Protein AF-A0A7R9RPK6-F1 (afdb_monomer)

Nearest PDB structures (foldseek):
  8jli-assembly1_B  TM=3.692E-01  e=3.970E-01  Homo sapiens
  8jle-assembly1_A  TM=3.341E-01  e=2.796E+00  Homo sapiens
  3ult-assembly2_B  TM=1.391E-01  e=3.720E-01  Lolium perenne

Mean predicted aligned error: 6.79 Å

Sequence (74 aa):
HHWRTGKCWTDDIQSLHNSVHHWRTGKCWTDDIQSLHNYVHRWRTGTCWTDDIQSLHNSVHHWRTGKCWTDDIQ

Organism: NCBI:txid509924

pLDDT: mean 72.15, std 6.6, range [47.41, 82.5]

Radius of gyration: 11.47 Å; Cα contacts (8 Å, |Δi|>4): 195; chains: 1; bounding box: 24×23×27 Å

Structure (mmCIF, N/CA/C/O backbone):
data_AF-A0A7R9RPK6-F1
#
_entry.id   AF-A0A7R9RPK6-F1
#
loop_
_atom_site.group_PDB
_atom_site.id
_atom_site.type_symbol
_atom_site.label_atom_id
_atom_site.label_alt_id
_atom_site.label_comp_id
_atom_site.label_asym_id
_atom_site.label_entity_id
_atom_site.label_seq_id
_atom_site.pdbx_PDB_ins_code
_atom_site.Cartn_x
_atom_site.Cartn_y
_atom_site.Cartn_z
_atom_site.occupancy
_atom_site.B_iso_or_equiv
_atom_site.auth_seq_id
_atom_site.auth_comp_id
_atom_site.auth_asym_id
_atom_site.auth_atom_id
_atom_site.pdbx_PDB_model_num
ATOM 1 N N . HIS A 1 1 ? 11.667 4.562 -10.426 1.00 59.41 1 HIS A N 1
ATOM 2 C CA . HIS A 1 1 ? 11.242 3.158 -10.223 1.00 59.41 1 HIS A CA 1
ATOM 3 C C . HIS A 1 1 ? 9.735 3.013 -10.415 1.00 59.41 1 HIS A C 1
ATOM 5 O O . HIS A 1 1 ? 8.988 3.875 -9.956 1.00 59.41 1 HIS A O 1
ATOM 11 N N . HIS A 1 2 ? 9.304 1.968 -11.128 1.00 68.06 2 HIS A N 1
ATOM 12 C CA . HIS A 1 2 ? 7.897 1.607 -11.327 1.00 68.06 2 HIS A CA 1
ATOM 13 C C . HIS A 1 2 ? 7.609 0.313 -10.567 1.00 68.06 2 HIS A C 1
ATOM 15 O O . HIS A 1 2 ? 8.215 -0.711 -10.869 1.00 68.06 2 HIS A O 1
ATOM 21 N N . TRP A 1 3 ? 6.676 0.359 -9.621 1.00 68.06 3 TRP A N 1
ATOM 22 C CA . TRP A 1 3 ? 6.255 -0.804 -8.847 1.00 68.06 3 TRP A CA 1
ATOM 23 C C . TRP A 1 3 ? 4.863 -1.241 -9.284 1.00 68.06 3 TRP A C 1
ATOM 25 O O . TRP A 1 3 ? 3.934 -0.428 -9.364 1.00 68.06 3 TRP A O 1
ATOM 35 N N . ARG A 1 4 ? 4.720 -2.532 -9.596 1.00 75.31 4 ARG A N 1
ATOM 36 C CA . ARG A 1 4 ? 3.434 -3.131 -9.946 1.00 75.31 4 ARG A CA 1
ATOM 37 C C . ARG A 1 4 ? 3.220 -4.408 -9.150 1.00 75.31 4 ARG A C 1
ATOM 39 O O . ARG A 1 4 ? 3.948 -5.374 -9.339 1.00 75.31 4 ARG A O 1
ATOM 46 N N . THR A 1 5 ? 2.177 -4.418 -8.334 1.00 72.19 5 THR A N 1
ATOM 47 C CA . THR A 1 5 ? 1.832 -5.548 -7.463 1.00 72.19 5 THR A CA 1
ATOM 48 C C . THR A 1 5 ? 0.391 -5.984 -7.724 1.00 72.19 5 THR A C 1
ATOM 50 O O . THR A 1 5 ? -0.504 -5.159 -7.916 1.00 72.19 5 THR A O 1
ATOM 53 N N . GLY A 1 6 ? 0.152 -7.295 -7.806 1.00 75.94 6 GLY A N 1
ATOM 54 C CA . GLY A 1 6 ? -1.177 -7.857 -8.076 1.00 75.94 6 GLY A CA 1
ATOM 55 C C . GLY A 1 6 ? -2.053 -7.869 -6.824 1.00 75.9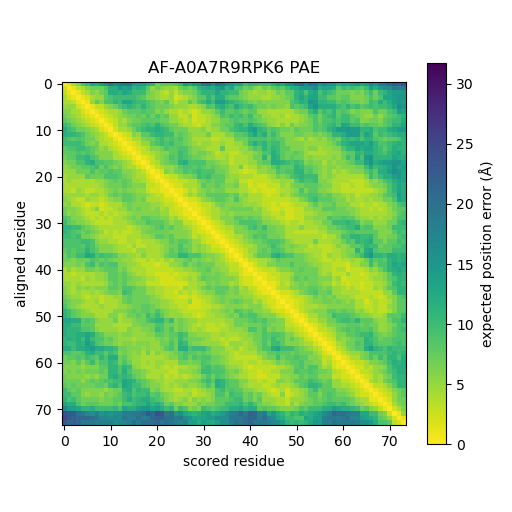4 6 GLY A C 1
ATOM 56 O O . GLY A 1 6 ? -3.020 -7.114 -6.727 1.00 75.94 6 GLY A O 1
ATOM 57 N N . LYS A 1 7 ? -1.681 -8.712 -5.862 1.00 78.00 7 LYS A N 1
ATOM 58 C CA . LYS A 1 7 ? -2.212 -8.721 -4.498 1.00 78.00 7 LYS A CA 1
ATOM 59 C C . LYS A 1 7 ? -1.043 -8.506 -3.540 1.00 78.00 7 LYS A C 1
ATOM 61 O O . LYS A 1 7 ? 0.010 -9.099 -3.756 1.00 78.00 7 LYS A O 1
ATOM 66 N N . CYS A 1 8 ? -1.222 -7.644 -2.553 1.00 73.50 8 CYS A N 1
ATOM 67 C CA . CYS A 1 8 ? -0.276 -7.418 -1.466 1.00 73.50 8 CYS A CA 1
ATOM 68 C C . CYS A 1 8 ? -1.014 -7.645 -0.151 1.00 73.50 8 CYS A C 1
ATOM 70 O O . CYS A 1 8 ? -2.165 -7.222 -0.031 1.00 73.50 8 CYS A O 1
ATOM 72 N N . TRP A 1 9 ? -0.357 -8.320 0.779 1.00 75.88 9 TRP A N 1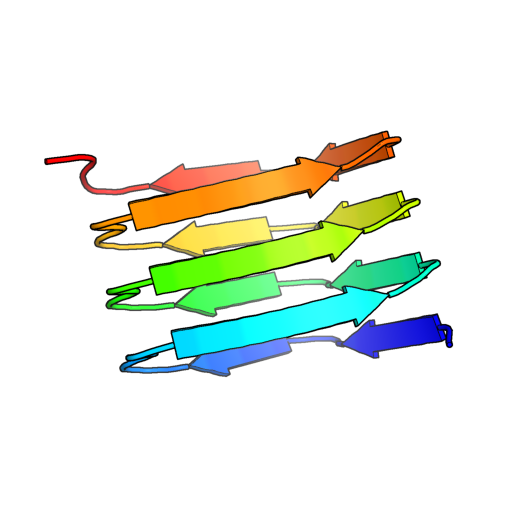
ATOM 73 C CA . TRP A 1 9 ? -0.866 -8.615 2.108 1.00 75.88 9 TRP A CA 1
ATOM 74 C C . TRP A 1 9 ? 0.285 -8.380 3.077 1.00 75.88 9 TRP A C 1
ATOM 76 O O . TRP A 1 9 ? 1.402 -8.820 2.792 1.00 75.88 9 TRP A O 1
ATOM 86 N N . THR A 1 10 ? 0.036 -7.620 4.132 1.00 69.81 10 THR A N 1
ATOM 87 C CA . THR A 1 10 ? 1.043 -7.272 5.138 1.00 69.81 10 THR A CA 1
ATOM 88 C 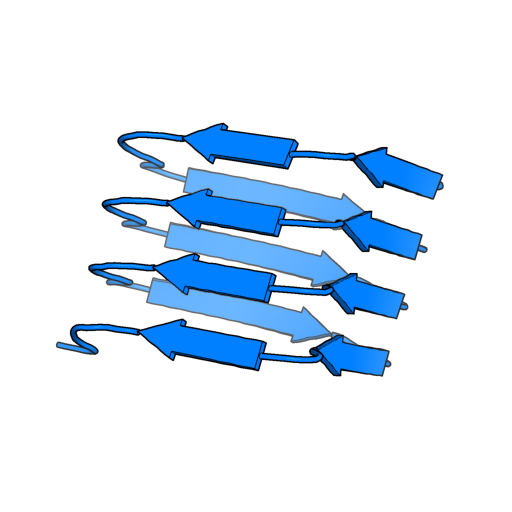C . THR A 1 10 ? 0.329 -7.236 6.474 1.00 69.81 10 THR A C 1
ATOM 90 O O . THR A 1 10 ? -0.661 -6.524 6.552 1.00 69.81 10 THR A O 1
ATOM 93 N N . ASP A 1 11 ? 0.805 -7.983 7.466 1.00 69.69 11 ASP A N 1
ATOM 94 C CA . ASP A 1 11 ? 0.238 -7.958 8.819 1.00 69.69 11 ASP A CA 1
ATOM 95 C C . ASP A 1 11 ? 0.585 -6.612 9.487 1.00 69.69 11 ASP A C 1
ATOM 97 O O . ASP A 1 11 ? -0.145 -5.638 9.333 1.00 69.69 11 ASP A O 1
ATOM 101 N N . ASP A 1 12 ? 1.787 -6.493 10.060 1.00 71.00 12 ASP A N 1
ATOM 102 C CA . ASP A 1 12 ? 2.212 -5.286 10.775 1.00 71.00 12 ASP A CA 1
ATOM 103 C C . ASP A 1 12 ? 3.320 -4.527 10.040 1.00 71.00 12 ASP A C 1
ATOM 105 O O . ASP A 1 12 ? 4.400 -5.055 9.742 1.00 71.00 12 ASP A O 1
ATOM 109 N N . ILE A 1 13 ? 3.099 -3.234 9.812 1.00 68.44 13 ILE A N 1
ATOM 110 C CA . ILE A 1 13 ? 4.112 -2.304 9.317 1.00 68.44 13 ILE A CA 1
ATOM 111 C C . ILE A 1 13 ? 4.456 -1.300 10.421 1.00 68.44 13 ILE A C 1
ATOM 113 O O . ILE A 1 13 ? 3.775 -0.293 10.611 1.00 68.44 13 ILE A O 1
ATOM 117 N N . GLN A 1 14 ? 5.588 -1.512 11.102 1.00 67.00 14 GLN A N 1
ATOM 118 C CA . GLN A 1 14 ? 6.114 -0.522 12.057 1.00 67.00 14 GLN A CA 1
ATOM 119 C C . GLN A 1 14 ? 6.501 0.797 11.375 1.00 67.00 14 GLN A C 1
ATOM 121 O O . GLN A 1 14 ? 6.157 1.888 11.828 1.00 67.00 14 GLN A O 1
ATOM 126 N N . SER A 1 15 ? 7.243 0.708 10.272 1.00 66.12 15 SER A N 1
ATOM 127 C CA . SER A 1 15 ? 7.560 1.870 9.450 1.00 66.12 15 SER A CA 1
ATOM 128 C C . SER A 1 15 ? 7.743 1.461 7.998 1.00 66.12 15 SER A C 1
ATOM 130 O O . SER A 1 15 ? 8.487 0.528 7.691 1.00 66.12 15 SER A O 1
ATOM 132 N N . LEU A 1 16 ? 7.068 2.159 7.087 1.00 66.12 16 LEU A N 1
ATOM 133 C CA . LEU A 1 16 ? 7.308 2.015 5.654 1.00 66.12 16 LEU A CA 1
ATOM 134 C C . LEU A 1 16 ? 7.678 3.370 5.069 1.00 66.12 16 LEU A C 1
ATOM 136 O O . LEU A 1 16 ? 6.822 4.239 4.902 1.00 66.12 16 LEU A O 1
ATOM 140 N N . HIS A 1 17 ? 8.964 3.513 4.741 1.00 69.38 17 HIS A N 1
ATOM 141 C CA . HIS A 1 17 ? 9.483 4.665 4.019 1.00 69.38 17 HIS A CA 1
ATOM 142 C C . HIS A 1 17 ? 9.789 4.284 2.571 1.00 69.38 17 HIS A C 1
ATOM 144 O O . HIS A 1 17 ? 10.695 3.489 2.317 1.00 69.38 17 HIS A O 1
ATOM 150 N N . ASN A 1 18 ? 9.048 4.837 1.609 1.00 66.69 18 ASN A N 1
ATOM 151 C CA . ASN A 1 18 ? 9.316 4.579 0.197 1.00 66.69 18 ASN A CA 1
ATOM 152 C C . ASN A 1 18 ? 9.194 5.838 -0.667 1.00 66.69 18 ASN A C 1
ATOM 154 O O . ASN A 1 18 ? 8.331 6.695 -0.467 1.00 66.69 18 ASN A O 1
ATOM 158 N N . SER A 1 19 ? 10.050 5.920 -1.685 1.00 74.94 19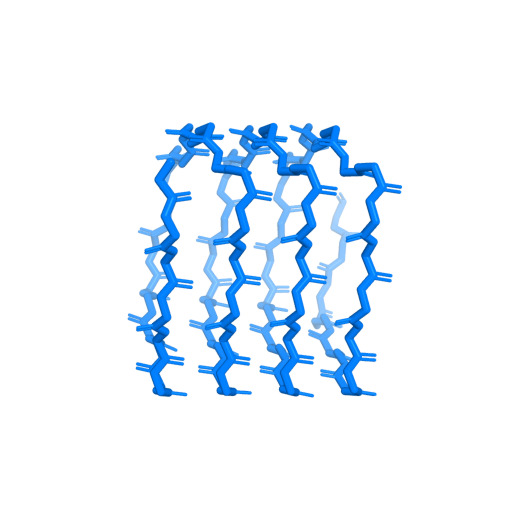 SER A N 1
ATOM 159 C CA . SER A 1 19 ? 9.985 6.955 -2.715 1.00 74.94 19 SER A CA 1
ATOM 160 C C . SER A 1 19 ? 9.818 6.298 -4.077 1.00 74.94 19 SER A C 1
ATOM 162 O O . SER A 1 19 ? 10.721 5.644 -4.607 1.00 74.94 19 SER A O 1
ATOM 164 N N . VAL A 1 20 ? 8.619 6.425 -4.644 1.00 69.25 20 VAL A N 1
ATOM 165 C CA . VAL A 1 20 ? 8.234 5.726 -5.870 1.00 69.25 20 VAL A CA 1
ATOM 166 C C . VAL A 1 20 ? 7.614 6.698 -6.861 1.00 69.25 20 VAL A C 1
ATOM 168 O O . VAL A 1 20 ? 6.620 7.360 -6.594 1.00 69.25 20 VAL A O 1
ATOM 171 N N . HIS A 1 21 ? 8.144 6.729 -8.083 1.00 76.06 21 HIS A N 1
ATOM 172 C CA . HIS A 1 21 ? 7.556 7.560 -9.136 1.00 76.06 21 HIS A CA 1
ATOM 173 C C . HIS A 1 21 ? 6.166 7.056 -9.543 1.00 76.06 21 HIS A C 1
ATOM 175 O O . HIS A 1 21 ? 5.234 7.839 -9.698 1.00 76.06 21 HIS A O 1
ATOM 181 N N . HIS A 1 22 ? 6.006 5.743 -9.707 1.00 75.88 22 HIS A N 1
ATOM 182 C CA . HIS A 1 22 ? 4.738 5.135 -10.094 1.00 75.88 22 HIS A CA 1
ATOM 183 C C . HIS A 1 22 ? 4.495 3.836 -9.331 1.00 75.88 22 HIS A C 1
ATOM 185 O O . HIS A 1 22 ? 5.220 2.858 -9.518 1.00 75.88 22 HIS A O 1
ATOM 191 N N . TRP A 1 23 ? 3.434 3.815 -8.534 1.00 75.50 23 TRP A N 1
ATOM 192 C CA . TRP A 1 23 ? 2.959 2.636 -7.825 1.00 75.50 23 TRP A CA 1
ATOM 193 C C . TRP A 1 23 ? 1.597 2.229 -8.382 1.00 75.50 23 TRP A C 1
ATOM 195 O O . TRP A 1 23 ? 0.659 3.028 -8.407 1.00 75.50 23 TRP A O 1
ATOM 205 N N . ARG A 1 24 ? 1.478 0.987 -8.865 1.00 79.12 24 ARG A N 1
ATOM 206 C CA . ARG A 1 24 ? 0.195 0.384 -9.230 1.00 79.12 24 ARG A CA 1
ATOM 207 C C . ARG A 1 24 ? -0.065 -0.926 -8.481 1.00 79.12 24 ARG A C 1
ATOM 209 O O . ARG A 1 24 ? 0.603 -1.915 -8.763 1.00 79.12 24 ARG A O 1
ATOM 216 N N . THR A 1 25 ? -1.091 -0.957 -7.635 1.00 77.69 25 THR A N 1
ATOM 217 C CA . THR A 1 25 ? -1.530 -2.165 -6.918 1.00 77.69 25 THR A CA 1
ATOM 218 C C . THR A 1 25 ? -2.938 -2.592 -7.337 1.00 77.69 25 THR A C 1
ATOM 220 O O . THR A 1 25 ? -3.811 -1.756 -7.570 1.00 77.69 25 THR A O 1
ATOM 223 N N . GLY A 1 26 ? -3.170 -3.900 -7.466 1.00 81.75 26 GLY A N 1
ATOM 224 C CA . GLY A 1 26 ? -4.501 -4.470 -7.691 1.00 81.75 26 GLY A CA 1
ATOM 225 C C . GLY A 1 26 ? -5.340 -4.477 -6.415 1.00 81.75 26 GLY A C 1
ATOM 226 O O . GLY A 1 26 ? -6.263 -3.676 -6.293 1.00 81.75 26 GLY A O 1
ATOM 227 N N . LYS A 1 27 ? -5.009 -5.358 -5.467 1.00 80.62 27 LYS A N 1
ATOM 228 C CA . LYS A 1 27 ? -5.584 -5.380 -4.114 1.00 80.62 27 LYS A CA 1
ATOM 229 C C . LYS A 1 27 ? -4.468 -5.253 -3.074 1.00 80.62 27 LYS A C 1
ATOM 231 O O . LYS A 1 27 ? -3.490 -5.988 -3.189 1.00 80.62 27 LYS A O 1
ATOM 236 N N . CYS A 1 28 ? -4.594 -4.354 -2.105 1.00 77.56 28 CYS A N 1
ATOM 237 C CA . CYS A 1 28 ? -3.771 -4.369 -0.897 1.00 77.56 28 CYS A CA 1
ATOM 238 C C . CYS A 1 28 ? -4.649 -4.537 0.336 1.00 77.56 28 CYS A C 1
ATOM 240 O O . CYS A 1 28 ? -5.791 -4.074 0.353 1.00 77.56 28 CYS A O 1
ATOM 242 N N . TRP A 1 29 ? -4.089 -5.222 1.317 1.00 80.25 29 TRP A N 1
ATOM 243 C CA . TRP A 1 29 ? -4.651 -5.423 2.637 1.00 80.25 29 TRP A CA 1
ATOM 244 C C . TRP A 1 29 ? -3.499 -5.229 3.616 1.00 80.25 29 TRP A C 1
ATOM 246 O O . TRP A 1 29 ? -2.404 -5.760 3.369 1.00 80.25 29 TRP A O 1
ATOM 256 N N . THR A 1 30 ? -3.733 -4.422 4.636 1.00 75.94 30 THR A N 1
ATOM 257 C CA . THR A 1 30 ? -2.778 -4.190 5.711 1.00 75.94 30 THR A CA 1
ATOM 258 C C . THR A 1 30 ? -3.540 -4.176 7.023 1.00 75.94 30 THR A C 1
ATOM 260 O O . THR A 1 30 ? -4.556 -3.494 7.060 1.00 75.94 30 THR A O 1
ATOM 263 N N . ASP A 1 31 ? -3.074 -4.891 8.041 1.00 74.56 31 ASP A N 1
ATOM 264 C CA . ASP A 1 31 ? -3.732 -4.865 9.351 1.00 74.56 31 ASP A CA 1
ATOM 265 C C . ASP A 1 31 ? -3.331 -3.571 10.061 1.00 74.56 31 ASP A C 1
ATOM 267 O O . ASP A 1 31 ? -4.053 -2.577 9.972 1.00 74.56 31 ASP A O 1
ATOM 271 N N . ASP A 1 32 ? -2.097 -3.491 10.562 1.00 73.62 32 ASP A N 1
ATOM 272 C CA . ASP A 1 32 ? -1.655 -2.332 11.338 1.00 73.62 32 ASP A CA 1
ATOM 273 C C . ASP A 1 32 ? -0.505 -1.576 10.666 1.00 73.62 32 ASP A C 1
ATOM 275 O O . ASP A 1 32 ? 0.528 -2.136 10.274 1.00 73.62 32 ASP A O 1
ATOM 279 N N . ILE A 1 33 ? -0.632 -0.247 10.580 1.00 70.88 33 ILE A N 1
ATOM 280 C CA . ILE A 1 33 ? 0.459 0.644 10.176 1.00 70.88 33 ILE A CA 1
ATOM 281 C C . ILE A 1 33 ? 0.743 1.676 11.265 1.00 70.88 33 ILE A C 1
ATOM 283 O O . ILE A 1 33 ? 0.034 2.673 11.406 1.00 70.88 33 ILE A O 1
ATOM 287 N N . GLN A 1 34 ? 1.863 1.510 11.974 1.00 72.06 34 GLN A N 1
ATOM 288 C CA . GLN A 1 34 ? 2.297 2.505 12.959 1.00 72.06 34 GLN A CA 1
ATOM 289 C C . GLN A 1 34 ? 2.751 3.806 12.297 1.00 72.06 34 GLN A C 1
ATOM 291 O O 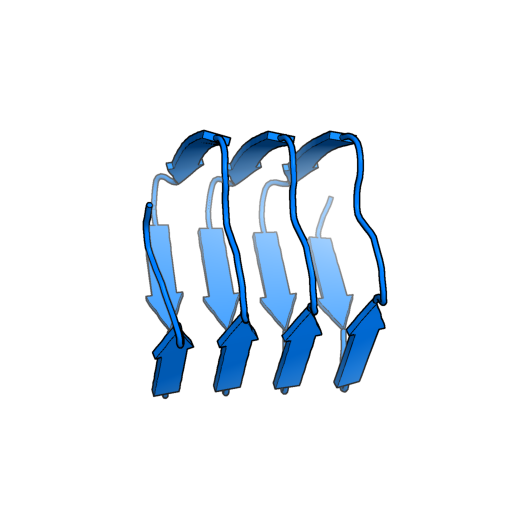. GLN A 1 34 ? 2.348 4.895 12.710 1.00 72.06 34 GLN A O 1
ATOM 296 N N . SER A 1 35 ? 3.597 3.714 11.266 1.00 68.44 35 SER A N 1
ATOM 297 C CA . SER A 1 35 ? 4.067 4.888 10.529 1.00 68.44 35 SER A CA 1
ATOM 298 C C . SER A 1 35 ? 4.244 4.630 9.036 1.00 68.44 35 SER A C 1
ATOM 300 O O . SER A 1 35 ? 4.982 3.745 8.597 1.00 68.44 35 SER A O 1
ATOM 302 N N . LEU A 1 36 ? 3.569 5.438 8.222 1.00 68.44 36 LEU A N 1
ATOM 303 C CA . LEU A 1 36 ? 3.652 5.375 6.768 1.00 68.44 36 LEU A CA 1
ATOM 304 C C . LEU A 1 36 ? 4.200 6.686 6.219 1.00 68.44 36 LEU A C 1
ATOM 306 O O . LEU A 1 36 ? 3.494 7.694 6.211 1.00 68.44 36 LEU A O 1
ATOM 310 N N . HIS A 1 37 ? 5.438 6.669 5.719 1.00 72.81 37 HIS A N 1
ATOM 311 C CA . HIS A 1 37 ? 6.071 7.844 5.123 1.00 72.81 37 HIS A CA 1
ATOM 312 C C . HIS A 1 37 ? 6.362 7.588 3.645 1.00 72.81 37 HIS A C 1
ATOM 314 O O . HIS A 1 37 ? 7.346 6.951 3.308 1.00 72.81 37 HIS A O 1
ATOM 320 N N . ASN A 1 38 ? 5.525 8.040 2.714 1.00 69.88 38 ASN A N 1
ATOM 321 C CA . ASN A 1 38 ? 5.787 7.828 1.286 1.00 69.88 38 ASN A CA 1
ATOM 322 C C . ASN A 1 38 ? 5.753 9.106 0.462 1.00 69.88 38 ASN A C 1
ATOM 324 O O . ASN A 1 38 ? 4.833 9.921 0.544 1.00 69.88 38 ASN A O 1
ATOM 328 N N . TYR A 1 39 ? 6.716 9.192 -0.450 1.00 75.06 39 TYR A N 1
ATOM 329 C CA . TYR A 1 39 ? 6.698 10.127 -1.564 1.00 75.06 39 TYR A CA 1
ATOM 330 C C . TYR A 1 39 ? 6.344 9.365 -2.835 1.00 75.06 39 TYR A C 1
ATOM 332 O O . TYR A 1 39 ? 7.170 8.645 -3.402 1.00 75.06 39 TYR A O 1
ATOM 340 N N . VAL A 1 40 ? 5.095 9.501 -3.288 1.00 71.94 40 VAL A N 1
ATOM 341 C CA . VAL A 1 40 ? 4.617 8.806 -4.488 1.00 71.94 40 VAL A CA 1
ATOM 342 C C . VAL A 1 40 ? 4.157 9.801 -5.539 1.00 71.94 40 VAL A C 1
ATOM 344 O O . VAL A 1 40 ? 3.140 10.471 -5.386 1.00 71.94 40 VAL A O 1
ATOM 347 N N . HIS A 1 41 ? 4.850 9.875 -6.674 1.00 78.56 41 HIS A N 1
ATOM 348 C CA . HIS A 1 41 ? 4.441 10.823 -7.713 1.00 78.56 41 HIS A CA 1
ATOM 349 C C . HIS A 1 41 ? 3.114 10.402 -8.374 1.00 78.56 41 HIS A C 1
ATOM 351 O O . HIS A 1 41 ? 2.272 11.245 -8.699 1.00 78.56 41 HIS A O 1
ATOM 357 N N . ARG A 1 42 ? 2.887 9.096 -8.558 1.00 77.00 42 ARG A N 1
ATOM 358 C CA . ARG A 1 42 ? 1.599 8.551 -8.999 1.00 77.00 42 ARG A CA 1
ATOM 359 C C . ARG A 1 42 ? 1.276 7.221 -8.325 1.00 77.00 42 ARG A C 1
ATOM 361 O O . ARG A 1 42 ? 1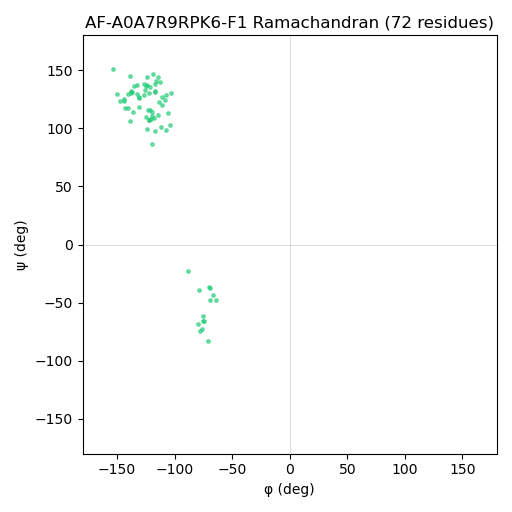.939 6.220 -8.582 1.00 77.00 42 ARG A O 1
ATOM 368 N N . TRP A 1 43 ? 0.191 7.190 -7.565 1.00 76.31 43 TRP A N 1
ATOM 369 C CA . TRP A 1 43 ? -0.369 5.997 -6.942 1.00 76.31 43 TRP A CA 1
ATOM 370 C C . TRP A 1 43 ? -1.678 5.602 -7.637 1.00 76.31 43 TRP A C 1
ATOM 372 O O . TRP A 1 43 ? -2.601 6.406 -7.770 1.00 76.31 43 TRP A O 1
ATOM 382 N N . ARG A 1 44 ? -1.764 4.357 -8.118 1.00 79.38 44 ARG A N 1
ATOM 383 C CA . ARG A 1 44 ? -3.010 3.709 -8.548 1.00 79.38 44 ARG A CA 1
ATOM 384 C C . ARG A 1 44 ? -3.283 2.423 -7.767 1.00 79.38 44 ARG A C 1
ATOM 386 O O . ARG A 1 44 ? -2.566 1.451 -7.970 1.00 79.38 44 ARG A O 1
ATOM 393 N N . THR A 1 45 ? -4.354 2.373 -6.984 1.00 79.00 45 THR A N 1
ATOM 394 C CA . THR A 1 45 ? -4.813 1.145 -6.309 1.00 79.00 45 THR A CA 1
ATOM 395 C C . THR A 1 45 ? -6.202 0.736 -6.800 1.00 79.00 45 THR A C 1
ATOM 397 O O . THR A 1 45 ? -7.073 1.579 -6.997 1.00 79.00 45 THR A O 1
ATOM 400 N N . GLY A 1 46 ? -6.430 -0.558 -7.033 1.00 82.50 46 GLY A N 1
ATOM 401 C CA . GLY A 1 46 ? -7.763 -1.089 -7.333 1.00 82.50 46 GLY A CA 1
ATOM 402 C C . GLY A 1 46 ? -8.631 -1.174 -6.079 1.00 82.50 46 GLY A C 1
ATOM 403 O O . GLY A 1 46 ? -9.658 -0.504 -5.990 1.00 82.50 46 GLY A O 1
ATOM 404 N N . THR A 1 47 ? -8.201 -1.969 -5.104 1.00 81.38 47 THR A N 1
ATOM 405 C CA . THR A 1 47 ? -8.837 -2.104 -3.789 1.00 81.38 47 THR A CA 1
ATOM 406 C C . THR A 1 47 ? -7.780 -1.976 -2.693 1.00 81.38 47 THR A C 1
ATOM 408 O O . THR A 1 47 ? -6.777 -2.679 -2.766 1.00 81.38 47 THR A O 1
ATOM 411 N N . CYS A 1 48 ? -7.980 -1.090 -1.720 1.00 76.69 48 CYS A N 1
ATOM 412 C CA . CYS A 1 48 ? -7.244 -1.075 -0.453 1.00 76.69 48 CYS A CA 1
ATOM 413 C C . CYS A 1 48 ? -8.187 -1.380 0.703 1.00 76.69 48 CYS A C 1
ATOM 415 O O . CYS A 1 48 ? -9.348 -0.969 0.670 1.00 76.69 48 CYS A O 1
ATOM 417 N N . TRP A 1 49 ? -7.669 -2.092 1.690 1.00 79.94 49 TRP A N 1
ATOM 418 C CA . TRP A 1 49 ? -8.256 -2.210 3.014 1.00 79.94 49 TRP A CA 1
ATOM 419 C C . TRP A 1 49 ? -7.129 -2.037 4.027 1.00 79.94 49 TRP A C 1
ATOM 421 O O . TRP A 1 49 ? -6.026 -2.550 3.793 1.00 79.94 49 TRP A O 1
ATOM 431 N N . THR A 1 50 ? -7.390 -1.264 5.070 1.00 74.81 50 THR A N 1
ATOM 432 C CA . THR A 1 50 ? -6.456 -1.054 6.171 1.00 74.81 50 THR A CA 1
ATOM 433 C C . THR A 1 50 ? -7.231 -1.029 7.477 1.00 74.81 50 THR A C 1
ATOM 435 O O . THR A 1 50 ? -8.218 -0.305 7.530 1.00 74.81 50 THR A O 1
ATOM 438 N N . ASP A 1 51 ? -6.828 -1.794 8.486 1.00 74.62 51 ASP A N 1
ATOM 439 C CA . ASP A 1 51 ? -7.524 -1.756 9.775 1.00 74.62 51 ASP A CA 1
ATOM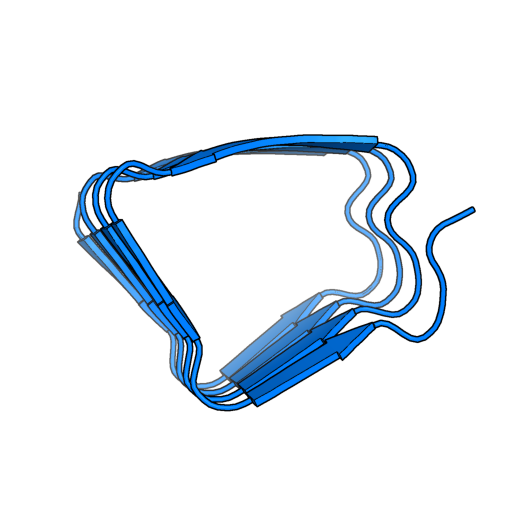 440 C C . ASP A 1 51 ? -7.156 -0.481 10.528 1.00 74.62 51 ASP A C 1
ATOM 442 O O . ASP A 1 51 ? -7.988 0.425 10.600 1.00 74.62 51 ASP A O 1
ATOM 446 N N . ASP A 1 52 ? -5.892 -0.344 10.938 1.00 71.19 52 ASP A N 1
ATOM 447 C CA . ASP A 1 52 ? -5.428 0.787 11.743 1.00 71.19 52 ASP A CA 1
ATOM 448 C C . ASP A 1 52 ? -4.229 1.521 11.118 1.00 71.19 52 ASP A C 1
ATOM 450 O O . ASP A 1 52 ? -3.218 0.936 10.713 1.00 71.19 52 ASP A O 1
ATOM 454 N N . ILE A 1 53 ? -4.303 2.859 11.074 1.00 66.31 53 ILE A N 1
ATOM 455 C CA . ILE A 1 53 ? -3.170 3.726 10.712 1.00 66.31 53 ILE A CA 1
ATOM 456 C C . ILE A 1 53 ? -2.929 4.754 11.814 1.00 66.31 53 ILE A C 1
ATOM 458 O O . ILE A 1 53 ? -3.668 5.726 11.940 1.00 66.31 53 ILE A O 1
ATOM 462 N N . GLN A 1 54 ? -1.828 4.598 12.546 1.00 69.88 54 GLN A N 1
ATOM 463 C CA . GLN A 1 54 ? -1.463 5.501 13.643 1.00 69.88 54 GLN A CA 1
ATOM 464 C C . GLN A 1 54 ? -0.836 6.811 13.161 1.00 69.88 54 GLN A C 1
ATOM 466 O O . GLN A 1 54 ? -1.080 7.878 13.721 1.00 69.88 54 GLN A O 1
ATOM 471 N N . SER A 1 55 ? 0.008 6.762 12.127 1.00 68.00 55 SER A N 1
ATOM 472 C CA . SER A 1 55 ? 0.594 7.972 11.555 1.00 68.00 55 SER A CA 1
ATOM 473 C C . SER A 1 55 ? 0.821 7.845 10.053 1.00 68.00 55 SER A C 1
ATOM 475 O O . SER A 1 55 ? 1.506 6.948 9.557 1.00 68.00 55 SER A O 1
ATOM 477 N N . LEU A 1 56 ? 0.234 8.782 9.309 1.00 64.88 56 LEU A N 1
ATOM 478 C CA . LEU A 1 56 ? 0.317 8.847 7.857 1.00 64.88 56 LEU A CA 1
ATOM 479 C C . LEU A 1 56 ? 0.970 10.158 7.439 1.00 64.88 56 LEU A C 1
ATOM 481 O O . LEU A 1 56 ? 0.365 11.224 7.530 1.00 64.88 56 LEU A O 1
ATOM 485 N N . HIS A 1 57 ? 2.181 10.082 6.903 1.00 69.12 57 HIS A N 1
ATOM 486 C CA . HIS A 1 57 ? 2.840 11.223 6.292 1.00 69.12 57 HIS A CA 1
ATOM 487 C C . HIS A 1 57 ? 3.125 10.911 4.826 1.00 69.12 57 HIS A C 1
ATOM 489 O O . HIS A 1 57 ? 4.180 10.420 4.457 1.00 69.12 57 HIS A O 1
ATOM 495 N N . ASN A 1 58 ? 2.159 11.169 3.951 1.00 68.75 58 ASN A N 1
ATOM 496 C CA . ASN A 1 58 ? 2.298 10.866 2.529 1.00 68.75 58 ASN A CA 1
ATOM 497 C C . ASN A 1 58 ? 2.250 12.140 1.687 1.00 68.75 58 ASN A C 1
ATOM 499 O O . ASN A 1 58 ? 1.324 12.938 1.790 1.00 68.75 58 ASN A O 1
ATOM 503 N N . SER A 1 59 ? 3.216 12.288 0.784 1.00 68.88 59 SER A N 1
ATOM 504 C CA . SER A 1 59 ? 3.187 13.284 -0.285 1.00 68.88 59 SER A CA 1
ATOM 505 C C . SER A 1 59 ? 2.922 12.575 -1.604 1.00 68.88 59 SER A C 1
ATOM 507 O O . SER A 1 59 ? 3.822 11.997 -2.222 1.00 68.88 59 SER A O 1
ATOM 509 N N . VAL A 1 60 ? 1.655 12.595 -2.023 1.00 68.06 60 VAL A N 1
ATOM 510 C CA . VAL A 1 60 ? 1.204 11.944 -3.256 1.00 68.06 60 VAL A CA 1
ATOM 511 C C . VAL A 1 60 ? 0.729 12.988 -4.254 1.00 68.06 60 VAL A C 1
ATOM 513 O O . VAL A 1 60 ? -0.314 13.602 -4.064 1.00 68.06 60 VAL A O 1
ATOM 516 N N . HIS A 1 61 ? 1.465 13.163 -5.353 1.00 77.38 61 HIS A N 1
A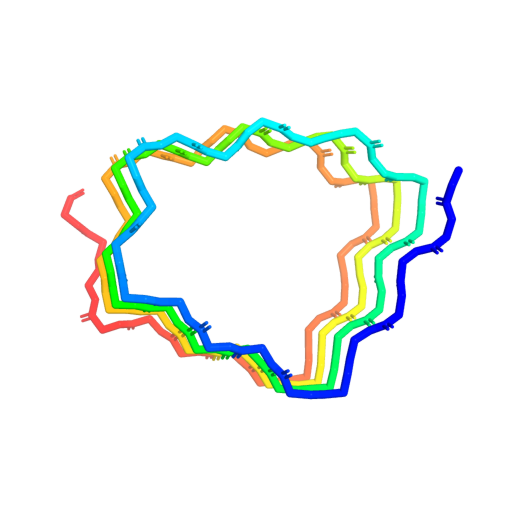TOM 517 C CA . HIS A 1 61 ? 1.087 14.133 -6.393 1.00 77.38 61 HIS A CA 1
ATOM 518 C C . HIS A 1 61 ? -0.165 13.704 -7.167 1.00 77.38 61 HIS A C 1
ATOM 520 O O . HIS A 1 61 ? -0.992 14.530 -7.544 1.00 77.38 61 HIS A O 1
ATOM 526 N N . HIS A 1 62 ? -0.307 12.404 -7.429 1.00 74.38 62 HIS A N 1
ATOM 527 C CA . HIS A 1 62 ? -1.467 11.860 -8.123 1.00 74.38 62 HIS A CA 1
ATOM 528 C C . HIS A 1 62 ? -1.930 10.559 -7.488 1.00 74.38 62 HIS A C 1
ATOM 530 O O . HIS A 1 62 ? -1.331 9.508 -7.710 1.00 74.38 62 HIS A O 1
ATOM 536 N N . TRP A 1 63 ? -3.048 10.624 -6.773 1.00 70.94 63 TRP A N 1
ATOM 537 C CA . TRP A 1 63 ? -3.697 9.471 -6.164 1.00 70.94 63 TRP A CA 1
ATOM 538 C C . TRP A 1 63 ? -4.930 9.052 -6.977 1.00 70.94 63 TRP A C 1
ATOM 540 O O . TRP A 1 63 ? -5.787 9.873 -7.300 1.00 70.94 63 TRP A O 1
ATOM 550 N N . ARG A 1 64 ? -5.053 7.763 -7.310 1.00 76.50 64 ARG A N 1
ATOM 551 C CA . ARG A 1 64 ? -6.307 7.155 -7.785 1.00 76.50 64 ARG A CA 1
ATOM 552 C C . ARG A 1 64 ? -6.523 5.805 -7.115 1.00 76.50 64 ARG A C 1
ATOM 554 O O . ARG A 1 64 ? -5.818 4.849 -7.429 1.00 76.50 64 ARG A O 1
ATOM 561 N N . THR A 1 65 ? -7.554 5.711 -6.289 1.00 73.25 65 THR A N 1
ATOM 562 C CA . THR A 1 65 ? -8.019 4.440 -5.727 1.00 73.25 65 THR A CA 1
ATOM 563 C C . THR A 1 65 ? -9.397 4.102 -6.279 1.00 73.25 65 THR A C 1
ATOM 565 O O . THR A 1 65 ? -10.221 4.994 -6.447 1.00 73.25 65 THR A O 1
ATOM 568 N N . GLY A 1 66 ? -9.638 2.828 -6.594 1.00 81.38 66 GLY A N 1
ATOM 569 C CA . GLY A 1 66 ? -10.964 2.337 -6.969 1.00 81.38 66 GLY A CA 1
ATOM 570 C C . GLY A 1 66 ? -11.888 2.216 -5.758 1.00 81.38 66 GLY A C 1
ATOM 571 O O . GLY A 1 66 ? -12.876 2.933 -5.659 1.00 81.38 66 GLY A O 1
ATOM 572 N N . LYS A 1 67 ? -11.563 1.309 -4.836 1.00 78.06 67 LYS A N 1
ATOM 573 C CA . LYS A 1 67 ? -12.258 1.134 -3.554 1.00 78.06 67 LYS A CA 1
ATOM 574 C C . LYS A 1 67 ? -11.233 1.186 -2.428 1.00 78.06 67 LYS A C 1
ATOM 576 O O . LYS A 1 67 ? -10.234 0.479 -2.515 1.00 78.06 67 LYS A O 1
ATOM 581 N N . CYS A 1 68 ? -11.462 2.008 -1.415 1.00 69.56 68 CYS A N 1
ATOM 582 C CA . CYS A 1 68 ? -10.700 1.948 -0.173 1.00 69.56 68 CYS A CA 1
ATOM 583 C C . CYS A 1 68 ? -11.662 1.774 0.986 1.00 69.56 68 CYS A C 1
ATOM 585 O O . CYS A 1 68 ? -12.759 2.330 0.947 1.00 69.56 68 CYS A O 1
ATOM 587 N N . TRP A 1 69 ? -11.224 1.017 1.972 1.00 75.31 69 TRP A N 1
ATOM 588 C CA . TRP A 1 69 ? -11.892 0.808 3.241 1.00 75.31 69 TRP A CA 1
ATOM 589 C C . TRP A 1 69 ? -10.838 0.987 4.323 1.00 75.31 69 TRP A C 1
ATOM 591 O O . TRP A 1 69 ? -9.703 0.550 4.134 1.00 75.31 69 TRP A O 1
ATOM 601 N N . THR A 1 70 ? -11.209 1.678 5.389 1.00 67.12 70 THR A N 1
ATOM 602 C CA . THR A 1 70 ? -10.403 1.777 6.600 1.00 67.12 70 THR A CA 1
ATOM 603 C C . THR A 1 70 ? -11.348 1.502 7.756 1.00 67.12 70 THR A C 1
ATOM 605 O O . THR A 1 70 ? -12.448 2.066 7.725 1.00 67.12 70 THR A O 1
ATOM 608 N N . ASP A 1 71 ? -10.991 0.604 8.670 1.00 66.06 71 ASP A N 1
ATOM 609 C CA . ASP A 1 71 ? -11.883 0.259 9.783 1.00 66.06 71 ASP A CA 1
ATOM 610 C C . ASP A 1 71 ? -11.692 1.178 10.999 1.00 66.06 71 ASP A C 1
ATOM 612 O O . ASP A 1 71 ? -12.682 1.445 11.669 1.00 66.06 71 ASP A O 1
ATOM 616 N N . ASP A 1 72 ? -10.545 1.843 11.177 1.00 52.91 72 ASP A N 1
ATOM 617 C CA . ASP A 1 72 ? -10.436 2.964 12.117 1.00 52.91 72 ASP A CA 1
ATOM 618 C C . ASP A 1 72 ? -9.322 3.973 11.750 1.00 52.91 72 ASP A C 1
ATOM 620 O O . ASP A 1 72 ? -8.318 3.676 11.099 1.00 52.91 72 ASP A O 1
ATOM 624 N N . ILE A 1 73 ? -9.532 5.235 12.138 1.00 50.62 73 ILE A N 1
ATOM 625 C CA . ILE A 1 73 ? -8.480 6.257 12.256 1.00 50.62 73 ILE A CA 1
ATOM 626 C C . ILE A 1 73 ? -8.583 6.746 13.699 1.00 50.62 73 ILE A C 1
ATOM 628 O O . ILE A 1 73 ? -9.483 7.535 14.001 1.00 50.62 73 ILE A O 1
ATOM 632 N N . GLN A 1 74 ? -7.722 6.248 14.588 1.00 47.41 74 GLN A N 1
ATOM 633 C CA . GLN A 1 74 ? -7.617 6.785 15.951 1.00 47.41 74 GLN A CA 1
ATOM 634 C C . GLN A 1 74 ? -6.925 8.150 15.981 1.00 47.41 74 GLN A C 1
ATOM 636 O O . GLN A 1 74 ? -5.959 8.358 15.210 1.00 47.41 74 GLN A O 1
#

Solvent-accessible surface area (backbone atoms only — not comparable to full-atom values): 3890 Å² total; per-residue (Å²): 105,77,49,78,45,61,73,48,80,49,62,79,37,70,67,47,78,47,81,34,52,33,39,39,37,39,36,40,40,36,43,40,30,52,30,39,40,3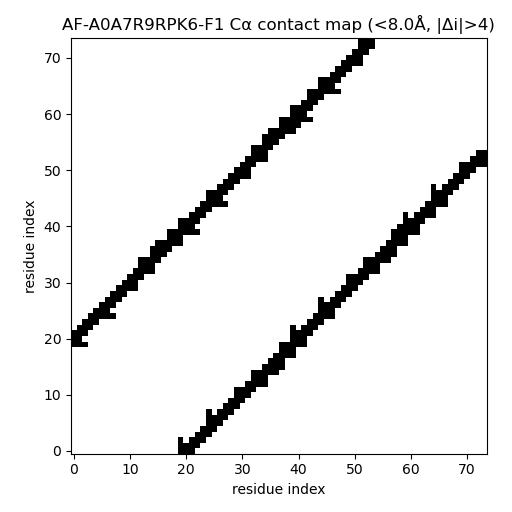5,43,27,52,28,38,37,35,41,34,42,37,34,38,41,50,70,36,81,52,68,52,60,76,36,79,45,68,69,43,77,48,67,78,45,77,120

Secondary structure (DSSP, 8-state):
-EEEEEEEEEEEES-EEEEEEEEEEEEEEEEEES-EEEEEEEEEEEEEEEEEES-EEEEESSEEEEEEEEEE--

Foldseek 3Di:
DEAEEEEEEEEEAAEDEEEEAYYEYEEYEYEEYAYYAYEYAAYEYAEYEYEEHNYYHYDYNYDDYNYYYYNDYD